Protein AF-A0A3B8KVF5-F1 (afdb_monomer_lite)

pLDDT: mean 72.16, std 15.9, range [40.59, 96.25]

Foldseek 3Di:
DDPPPDVVVVPPPDPVVVVVVVVVVVVVVCVVVVVVVVVVVCVVCVVQVPDLVNVLVVLVVCVVVVVDDPVRSVVSNCVSDVPPPPDPPPPDDD

Sequence (94 aa):
MFANATPSQLIRNSSFLPTIAVLLGILALLLVVGFRIRTHFRKNDAANTDDPEQMLLLYEEMRRQGELTDSEFRSIKNQILPTRKNGQTTDRVS

Secondary structure (DSSP, 8-state):
------HHHHHTT-THHHHHHHHHHHHHHHHHHHHHHHHHHHHHHHHHSS-HHHHHHHHHHHHHTTSS-HHHHHHHHHHHS-------------

Radius of gyration: 31.08 Å; chains: 1; bounding box: 77×57×59 Å

Structure (mmCIF, N/CA/C/O backbone):
data_AF-A0A3B8KVF5-F1
#
_entry.id   AF-A0A3B8KVF5-F1
#
loop_
_atom_site.group_PDB
_atom_site.id
_atom_site.type_symbol
_atom_site.label_atom_id
_atom_site.label_alt_id
_atom_site.label_comp_id
_atom_site.label_asym_id
_atom_site.label_entity_id
_atom_site.label_seq_id
_atom_site.pdbx_PDB_ins_code
_atom_site.Cartn_x
_atom_site.Cartn_y
_atom_site.Cartn_z
_atom_site.occupancy
_atom_site.B_iso_or_equiv
_atom_site.auth_seq_id
_atom_site.auth_comp_id
_atom_site.auth_asym_id
_atom_site.auth_atom_id
_atom_site.pdbx_PDB_model_num
ATOM 1 N N . MET A 1 1 ? 53.454 3.601 -27.647 1.00 40.59 1 MET A N 1
ATOM 2 C CA . MET A 1 1 ? 52.320 3.671 -28.592 1.00 40.59 1 MET A CA 1
ATOM 3 C C . MET A 1 1 ? 51.163 2.935 -27.929 1.00 40.59 1 MET A C 1
ATOM 5 O O . MET A 1 1 ? 51.120 1.715 -27.977 1.00 40.59 1 MET A O 1
ATOM 9 N N . PHE A 1 2 ? 50.341 3.645 -27.150 1.00 48.09 2 PHE A N 1
ATOM 10 C CA . PHE A 1 2 ? 49.253 3.029 -26.386 1.00 48.09 2 PHE A CA 1
ATOM 11 C C . PHE A 1 2 ? 48.026 2.932 -27.286 1.00 48.09 2 PHE A C 1
ATOM 13 O O . PHE A 1 2 ? 47.590 3.930 -27.855 1.00 48.09 2 PHE A O 1
ATOM 20 N N . ALA A 1 3 ? 47.526 1.715 -27.477 1.00 55.66 3 ALA A N 1
ATOM 21 C CA . ALA A 1 3 ? 46.308 1.478 -28.225 1.00 55.66 3 ALA A CA 1
ATOM 22 C C . ALA A 1 3 ? 45.142 2.131 -27.474 1.00 55.66 3 ALA A C 1
ATOM 24 O O . ALA A 1 3 ? 44.782 1.703 -26.378 1.00 55.66 3 ALA A O 1
ATOM 25 N N . ASN A 1 4 ? 44.558 3.169 -28.068 1.00 60.56 4 ASN A N 1
ATOM 26 C CA . ASN A 1 4 ? 43.302 3.748 -27.614 1.00 60.56 4 ASN A CA 1
ATOM 27 C C . ASN A 1 4 ? 42.192 2.730 -27.903 1.00 60.56 4 ASN A C 1
ATOM 29 O O . ASN A 1 4 ? 41.562 2.764 -28.961 1.00 60.56 4 ASN A O 1
ATOM 33 N N . ALA A 1 5 ? 42.000 1.776 -26.990 1.00 57.41 5 ALA A N 1
ATOM 34 C CA . ALA A 1 5 ? 40.877 0.856 -27.037 1.00 57.41 5 ALA A CA 1
ATOM 35 C C . ALA A 1 5 ? 39.591 1.684 -26.946 1.00 57.41 5 ALA A C 1
ATOM 37 O O . ALA A 1 5 ? 39.281 2.302 -25.929 1.00 57.41 5 ALA A O 1
ATOM 38 N N . THR A 1 6 ? 38.881 1.765 -28.064 1.00 63.34 6 THR A N 1
ATOM 39 C CA . THR A 1 6 ? 37.653 2.538 -28.191 1.00 63.34 6 THR A CA 1
ATOM 40 C C . THR A 1 6 ? 36.549 1.858 -27.371 1.00 63.34 6 THR A C 1
ATOM 42 O O . THR A 1 6 ? 36.337 0.652 -27.525 1.00 63.34 6 THR A O 1
ATOM 45 N N . PRO A 1 7 ? 35.803 2.590 -26.520 1.00 60.38 7 PRO A N 1
ATOM 46 C CA . PRO A 1 7 ? 34.765 2.009 -25.656 1.00 60.38 7 PRO A CA 1
ATOM 47 C C . PRO A 1 7 ? 33.632 1.337 -26.449 1.00 60.38 7 PRO A C 1
ATOM 49 O O . PRO A 1 7 ? 32.930 0.471 -25.931 1.00 60.38 7 PRO A O 1
ATOM 52 N N . SER A 1 8 ? 33.491 1.671 -27.734 1.00 57.69 8 SER A N 1
ATOM 53 C CA . SER A 1 8 ? 32.551 1.045 -28.665 1.00 57.69 8 SER A CA 1
ATOM 54 C C . SER A 1 8 ? 32.836 -0.439 -28.937 1.00 57.69 8 SER A C 1
ATOM 56 O O . SER A 1 8 ? 31.913 -1.176 -29.277 1.00 57.69 8 SER A O 1
ATOM 58 N N . GLN A 1 9 ? 34.074 -0.909 -28.746 1.00 54.00 9 GLN A N 1
ATOM 59 C CA . GLN A 1 9 ? 34.437 -2.324 -28.909 1.00 54.00 9 GLN A CA 1
ATOM 60 C C . GLN A 1 9 ? 34.014 -3.177 -27.699 1.00 54.00 9 GLN A C 1
ATOM 62 O O . GLN A 1 9 ? 33.700 -4.353 -27.865 1.00 54.00 9 GLN A O 1
ATOM 67 N N . LEU A 1 10 ? 33.922 -2.586 -26.498 1.00 55.25 10 LEU A N 1
ATOM 68 C CA . LEU A 1 10 ? 33.488 -3.286 -25.279 1.00 55.25 10 LEU A CA 1
ATOM 69 C C . LEU A 1 10 ? 31.975 -3.572 -25.273 1.00 55.25 10 LEU A C 1
ATOM 71 O O . LEU A 1 10 ? 31.516 -4.542 -24.677 1.00 55.25 10 LEU A O 1
ATOM 75 N N . ILE A 1 11 ? 31.196 -2.727 -25.952 1.00 57.88 11 ILE A N 1
ATOM 76 C CA . ILE A 1 11 ? 29.726 -2.789 -25.974 1.00 57.88 11 ILE A CA 1
ATOM 77 C C . ILE A 1 11 ? 29.225 -3.817 -27.002 1.00 57.88 11 ILE A C 1
ATOM 79 O O . ILE A 1 11 ? 28.155 -4.394 -26.831 1.00 57.88 11 ILE A O 1
ATOM 83 N N . ARG A 1 12 ? 30.009 -4.101 -28.051 1.00 58.22 12 ARG A N 1
ATOM 84 C CA . ARG A 1 12 ? 29.565 -4.888 -29.215 1.00 58.22 12 ARG A CA 1
ATOM 85 C C . ARG A 1 12 ? 29.389 -6.390 -28.945 1.00 58.22 12 ARG A C 1
ATOM 87 O O . ARG A 1 12 ? 28.602 -7.021 -29.639 1.00 58.22 12 ARG A O 1
ATOM 94 N N . ASN A 1 13 ? 30.062 -6.937 -27.930 1.00 57.66 13 ASN A N 1
ATOM 95 C CA . ASN A 1 13 ? 29.980 -8.357 -27.542 1.00 57.66 13 ASN A CA 1
ATOM 96 C C . ASN A 1 13 ? 29.371 -8.584 -26.148 1.00 57.66 13 ASN A C 1
ATOM 98 O O . ASN A 1 13 ? 29.397 -9.701 -25.637 1.00 57.66 13 ASN A O 1
ATOM 102 N N . SER A 1 14 ? 28.860 -7.535 -25.503 1.00 59.88 14 SER A N 1
ATOM 103 C CA . SER A 1 14 ? 28.469 -7.605 -24.100 1.00 59.88 14 SER A CA 1
ATOM 104 C C . SER A 1 14 ? 26.965 -7.817 -23.946 1.00 59.88 14 SER A C 1
ATOM 106 O O . SER A 1 14 ? 26.160 -6.963 -24.319 1.00 59.88 14 SER A O 1
ATOM 108 N N . SER A 1 15 ? 26.580 -8.919 -23.297 1.00 65.38 15 SER A N 1
ATOM 109 C CA . SER A 1 15 ? 25.210 -9.238 -22.852 1.00 65.38 15 SER A CA 1
ATOM 110 C C . SER A 1 15 ? 24.634 -8.224 -21.848 1.00 65.38 15 SER A C 1
ATOM 112 O O . SER A 1 15 ? 23.562 -8.428 -21.281 1.00 65.38 15 SER A O 1
ATOM 114 N N . PHE A 1 16 ? 25.341 -7.128 -21.595 1.00 69.62 16 PHE A N 1
ATOM 115 C CA . PHE A 1 16 ? 24.993 -6.086 -20.646 1.00 69.62 16 PHE A CA 1
ATOM 116 C C . PHE A 1 16 ? 23.734 -5.315 -21.048 1.00 69.62 16 PHE A C 1
ATOM 118 O O . PHE A 1 16 ? 22.856 -5.116 -20.215 1.00 69.62 16 PHE A O 1
ATOM 125 N N . LEU A 1 17 ? 23.587 -4.958 -22.329 1.00 77.12 17 LEU A N 1
ATOM 126 C CA . LEU A 1 17 ? 22.390 -4.269 -22.827 1.00 77.12 17 LEU A CA 1
ATOM 127 C C . LEU A 1 17 ? 21.098 -5.090 -22.649 1.00 77.12 17 LEU A C 1
ATOM 129 O O . LEU A 1 17 ? 20.155 -4.557 -22.061 1.00 77.12 17 LEU A O 1
ATOM 133 N N . PRO A 1 18 ? 21.021 -6.371 -23.075 1.00 84.88 18 PRO A N 1
ATOM 134 C CA . PRO A 1 18 ? 19.817 -7.165 -22.843 1.00 84.88 18 PRO A CA 1
ATOM 135 C C . PRO A 1 18 ? 19.579 -7.429 -21.351 1.00 84.88 18 PRO A C 1
ATOM 137 O O . PRO A 1 18 ? 18.436 -7.392 -20.907 1.00 84.88 18 PRO A O 1
ATOM 140 N N . THR A 1 19 ? 20.635 -7.615 -20.552 1.00 85.50 19 THR A N 1
ATOM 141 C CA . THR A 1 19 ? 20.496 -7.826 -19.100 1.00 85.50 19 THR A CA 1
ATOM 142 C C . THR A 1 19 ? 19.914 -6.597 -18.400 1.00 85.50 19 THR A C 1
ATOM 144 O O . THR A 1 19 ? 18.992 -6.724 -17.595 1.00 85.50 19 THR A O 1
ATOM 147 N N . ILE A 1 20 ? 20.390 -5.395 -18.740 1.00 88.31 20 ILE A N 1
ATOM 148 C CA . ILE A 1 20 ? 19.837 -4.140 -18.215 1.00 88.31 20 ILE A CA 1
ATOM 149 C C . ILE A 1 20 ? 18.383 -3.965 -18.646 1.00 88.31 20 ILE A C 1
ATOM 151 O O . ILE A 1 20 ? 17.549 -3.602 -17.819 1.00 88.31 20 ILE A O 1
ATOM 155 N N . ALA A 1 21 ? 18.057 -4.246 -19.909 1.00 89.50 21 ALA A N 1
ATOM 156 C CA . ALA A 1 21 ? 16.684 -4.144 -20.396 1.00 89.50 21 ALA A CA 1
ATOM 157 C C . ALA A 1 21 ? 15.729 -5.067 -19.615 1.00 89.50 21 ALA A C 1
ATOM 159 O O . ALA A 1 21 ? 14.645 -4.637 -19.221 1.00 89.50 21 ALA A O 1
ATOM 160 N N . VAL A 1 22 ? 16.152 -6.302 -19.322 1.00 93.50 22 VAL A N 1
ATOM 161 C CA . VAL A 1 22 ? 15.378 -7.246 -18.499 1.00 93.50 22 VAL A CA 1
ATOM 162 C C . VAL A 1 22 ? 15.224 -6.739 -17.064 1.00 93.50 22 VAL A C 1
ATOM 164 O O . VAL A 1 22 ? 14.111 -6.735 -16.541 1.00 93.50 22 VAL A O 1
ATOM 167 N N . LEU A 1 23 ? 16.303 -6.259 -16.436 1.00 93.94 23 LEU A N 1
ATOM 168 C CA . LEU A 1 23 ? 16.254 -5.710 -15.076 1.00 93.94 23 LEU A CA 1
ATOM 169 C C . LEU A 1 23 ? 15.301 -4.515 -14.969 1.00 93.94 23 LEU A C 1
ATOM 171 O O . LEU A 1 23 ? 14.500 -4.448 -14.038 1.00 93.94 23 LEU A O 1
ATOM 175 N N . LEU A 1 24 ? 15.345 -3.599 -15.939 1.00 95.38 24 LEU A N 1
ATOM 176 C CA . LEU A 1 24 ? 14.430 -2.460 -15.997 1.00 95.38 24 LEU A CA 1
ATOM 177 C C . LEU A 1 24 ? 12.981 -2.907 -16.218 1.00 95.38 24 LEU A C 1
ATOM 179 O O . LEU A 1 24 ? 12.077 -2.354 -15.594 1.00 95.38 24 LEU A O 1
ATOM 183 N N . GLY A 1 25 ? 12.757 -3.931 -17.046 1.00 95.38 25 GLY A N 1
ATOM 184 C CA . GLY A 1 25 ? 11.436 -4.530 -17.238 1.00 95.38 25 GLY A CA 1
ATOM 185 C C . GLY A 1 25 ? 10.862 -5.112 -15.944 1.00 95.38 25 GLY A C 1
ATOM 186 O O . GLY A 1 25 ? 9.714 -4.831 -15.596 1.00 95.38 25 GLY A O 1
ATOM 187 N N . ILE A 1 26 ? 11.673 -5.859 -15.189 1.00 96.25 26 ILE A N 1
ATOM 188 C CA . ILE A 1 26 ? 11.283 -6.411 -13.882 1.00 96.25 26 ILE A CA 1
ATOM 189 C C . ILE A 1 26 ? 10.988 -5.281 -12.891 1.00 96.25 26 ILE A C 1
ATOM 191 O O . ILE A 1 26 ? 9.958 -5.305 -12.219 1.00 96.25 26 ILE A O 1
ATOM 195 N N . LEU A 1 27 ? 11.853 -4.266 -12.820 1.00 95.38 27 LEU A N 1
ATOM 196 C CA . LEU A 1 27 ? 11.660 -3.121 -11.932 1.00 95.38 27 LEU A CA 1
ATOM 197 C C . LEU A 1 27 ? 10.351 -2.380 -12.240 1.00 95.38 27 LEU A C 1
ATOM 199 O O . LEU A 1 27 ? 9.578 -2.087 -11.328 1.00 95.38 27 LEU A O 1
ATOM 203 N N . ALA A 1 28 ? 10.072 -2.114 -13.517 1.00 94.38 28 ALA A N 1
ATOM 204 C CA . ALA A 1 28 ? 8.834 -1.469 -13.941 1.00 94.38 28 ALA A CA 1
ATOM 205 C C . ALA A 1 28 ? 7.602 -2.311 -13.578 1.00 94.38 28 ALA A C 1
ATOM 207 O O . ALA A 1 28 ? 6.620 -1.770 -13.069 1.00 94.38 28 ALA A O 1
ATOM 208 N N . LEU A 1 29 ? 7.664 -3.633 -13.770 1.00 94.75 29 LEU A N 1
ATOM 209 C CA . LEU A 1 29 ? 6.586 -4.544 -13.386 1.00 94.75 29 LEU A CA 1
ATOM 210 C C . LEU A 1 29 ? 6.318 -4.493 -11.876 1.00 94.75 29 LEU A C 1
ATOM 212 O O . LEU A 1 29 ? 5.166 -4.352 -11.465 1.00 94.75 29 LEU A O 1
ATOM 216 N N . LEU A 1 30 ? 7.368 -4.549 -11.053 1.00 94.62 30 LEU A N 1
ATOM 217 C CA . LEU A 1 30 ? 7.249 -4.450 -9.596 1.00 94.62 30 LEU A CA 1
ATOM 218 C C . LEU A 1 30 ? 6.634 -3.116 -9.166 1.00 94.62 30 LEU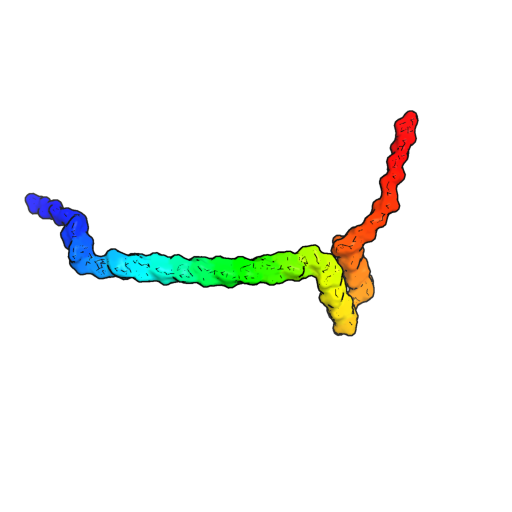 A C 1
ATOM 220 O O . LEU A 1 30 ? 5.768 -3.100 -8.293 1.00 94.62 30 LEU A O 1
ATOM 224 N N . LEU A 1 31 ? 7.024 -2.007 -9.801 1.00 92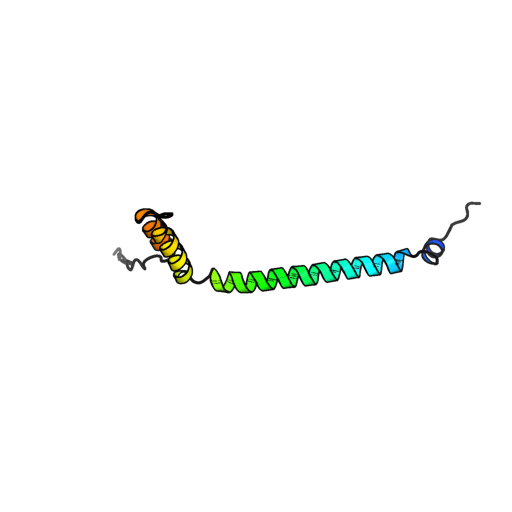.69 31 LEU A N 1
ATOM 225 C CA . LEU A 1 31 ? 6.434 -0.696 -9.533 1.00 92.69 31 LEU A CA 1
ATOM 226 C C . LEU A 1 31 ? 4.952 -0.652 -9.906 1.00 92.69 31 LEU A C 1
ATOM 228 O O . LEU A 1 31 ? 4.152 -0.143 -9.126 1.00 92.69 31 LEU A O 1
ATOM 232 N N . VAL A 1 32 ? 4.560 -1.210 -11.055 1.00 92.25 32 VAL A N 1
ATOM 233 C CA . VAL A 1 32 ? 3.152 -1.264 -11.477 1.00 92.25 32 VAL A CA 1
ATOM 234 C C . VAL A 1 32 ? 2.326 -2.113 -10.515 1.00 92.25 32 VAL A C 1
ATOM 236 O O . VAL A 1 32 ? 1.254 -1.679 -10.094 1.00 92.25 32 VAL A O 1
ATOM 239 N N . VAL A 1 33 ? 2.818 -3.293 -10.133 1.00 91.75 33 VAL A N 1
ATOM 240 C CA . VAL A 1 33 ? 2.138 -4.181 -9.181 1.00 91.75 33 VAL A CA 1
ATOM 241 C C . VAL A 1 33 ? 2.038 -3.518 -7.809 1.00 91.75 33 VAL A C 1
ATOM 243 O O . VAL A 1 33 ? 0.943 -3.419 -7.260 1.00 91.75 33 VAL A O 1
ATOM 246 N N . GLY A 1 34 ? 3.137 -2.976 -7.285 1.00 87.06 34 GLY A N 1
ATOM 247 C CA . GLY A 1 34 ? 3.151 -2.259 -6.011 1.00 87.06 34 GLY A CA 1
ATOM 248 C C . GLY A 1 34 ? 2.232 -1.036 -6.017 1.00 87.06 34 GLY A C 1
ATOM 249 O O . GLY A 1 34 ? 1.498 -0.80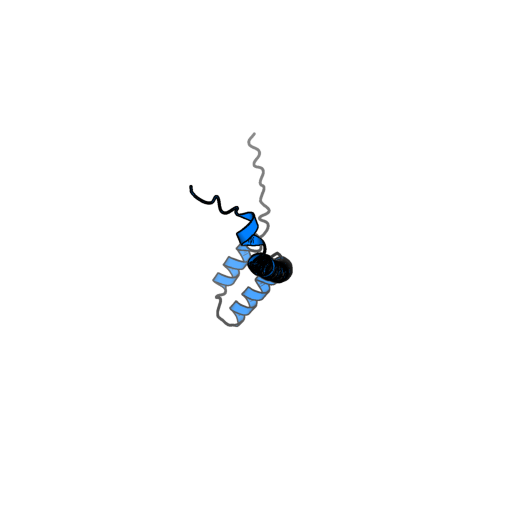6 -5.057 1.00 87.06 34 GLY A O 1
ATOM 250 N N . PHE A 1 35 ? 2.196 -0.282 -7.118 1.00 85.62 35 PHE A N 1
ATOM 251 C CA . PHE A 1 35 ? 1.297 0.858 -7.277 1.00 85.62 35 PHE A CA 1
ATOM 252 C C . PHE A 1 35 ? -0.165 0.425 -7.378 1.00 85.62 35 PHE A C 1
ATOM 254 O O . PHE A 1 35 ? -1.022 1.052 -6.762 1.00 85.62 35 PHE A O 1
ATOM 261 N N . ARG A 1 36 ? -0.475 -0.661 -8.095 1.00 83.75 36 ARG A N 1
ATOM 262 C CA . ARG A 1 36 ? -1.828 -1.240 -8.169 1.00 83.75 36 ARG A CA 1
ATOM 263 C C . ARG A 1 36 ? -2.310 -1.718 -6.808 1.00 83.75 36 ARG A C 1
ATOM 265 O O . ARG A 1 36 ? -3.428 -1.396 -6.429 1.00 83.75 36 ARG A O 1
ATOM 272 N N . ILE A 1 37 ? -1.460 -2.414 -6.060 1.00 79.12 37 ILE A N 1
ATOM 273 C CA . ILE A 1 37 ? -1.753 -2.851 -4.694 1.00 79.12 37 ILE A CA 1
ATOM 274 C C . ILE A 1 37 ? -1.996 -1.621 -3.816 1.00 79.12 37 ILE A C 1
ATOM 276 O O . ILE A 1 37 ? -3.078 -1.470 -3.262 1.00 79.12 37 ILE A O 1
ATOM 280 N N . ARG A 1 38 ? -1.051 -0.675 -3.765 1.00 75.25 38 ARG A N 1
ATOM 281 C CA . ARG A 1 38 ? -1.181 0.541 -2.949 1.00 75.25 38 ARG A CA 1
ATOM 282 C C . ARG A 1 38 ? -2.407 1.369 -3.319 1.00 75.25 38 ARG A C 1
ATOM 284 O O . ARG A 1 38 ? -3.055 1.903 -2.432 1.00 75.25 38 ARG A O 1
ATOM 291 N N . THR A 1 39 ? -2.735 1.496 -4.602 1.00 71.25 39 THR A N 1
ATOM 292 C CA . THR A 1 39 ? -3.931 2.229 -5.038 1.00 71.25 39 THR A CA 1
ATOM 293 C C . THR A 1 39 ? -5.213 1.478 -4.723 1.00 71.25 39 THR A C 1
ATOM 295 O O . THR A 1 39 ? -6.176 2.131 -4.348 1.00 71.25 39 THR A O 1
ATOM 298 N N . HIS A 1 40 ? -5.234 0.148 -4.818 1.00 67.31 40 HIS A N 1
ATOM 299 C CA . HIS A 1 40 ? -6.386 -0.669 -4.442 1.00 67.31 40 HIS A CA 1
ATOM 300 C C . HIS A 1 40 ? -6.642 -0.619 -2.930 1.00 67.31 40 HIS A C 1
ATOM 302 O O . HIS A 1 40 ? -7.766 -0.360 -2.514 1.00 67.31 40 HIS A O 1
ATOM 308 N N . PHE A 1 41 ? -5.597 -0.764 -2.110 1.00 63.12 41 PHE A N 1
ATOM 309 C CA . PHE A 1 41 ? -5.697 -0.598 -0.658 1.00 63.12 41 PHE A CA 1
ATOM 310 C C . PHE A 1 41 ? -6.081 0.831 -0.284 1.00 63.12 41 PHE A C 1
ATOM 312 O O . PHE A 1 41 ? -7.057 1.016 0.422 1.00 63.12 41 PHE A O 1
ATOM 319 N N . ARG A 1 42 ? -5.457 1.859 -0.875 1.00 57.22 42 ARG A N 1
ATOM 320 C CA . ARG A 1 42 ? -5.844 3.254 -0.612 1.00 57.22 42 ARG A CA 1
ATOM 321 C C . ARG A 1 42 ? -7.281 3.569 -1.041 1.00 57.22 42 ARG A C 1
ATOM 323 O O . ARG A 1 42 ? -7.886 4.453 -0.455 1.00 57.22 42 ARG A O 1
ATOM 330 N N . LYS A 1 43 ? -7.833 2.886 -2.051 1.00 54.56 43 LYS A N 1
ATOM 331 C CA . LYS A 1 43 ? -9.246 3.034 -2.445 1.00 54.56 43 LYS A CA 1
ATOM 332 C C . LYS A 1 43 ? -10.196 2.373 -1.444 1.00 54.56 43 LYS A C 1
ATOM 334 O O . LYS A 1 43 ? -11.269 2.915 -1.216 1.00 54.56 43 LYS A O 1
ATOM 339 N N . ASN A 1 44 ? -9.795 1.251 -0.849 1.00 51.81 44 ASN A N 1
ATOM 340 C CA . ASN A 1 44 ? -10.568 0.577 0.193 1.00 51.81 44 ASN A CA 1
ATOM 341 C C . ASN A 1 44 ? -10.447 1.291 1.551 1.00 51.81 44 ASN A C 1
ATOM 343 O O . ASN A 1 44 ? -11.447 1.449 2.240 1.00 51.81 44 ASN A O 1
ATOM 347 N N . ASP A 1 45 ? -9.265 1.798 1.900 1.00 50.06 45 ASP A N 1
ATOM 348 C CA . ASP A 1 45 ? -9.028 2.532 3.148 1.00 50.06 45 ASP A CA 1
ATOM 349 C C . ASP A 1 45 ? -9.668 3.930 3.112 1.00 50.06 45 ASP A C 1
ATOM 351 O O . ASP A 1 45 ? -10.244 4.364 4.108 1.00 50.06 45 ASP A O 1
ATOM 355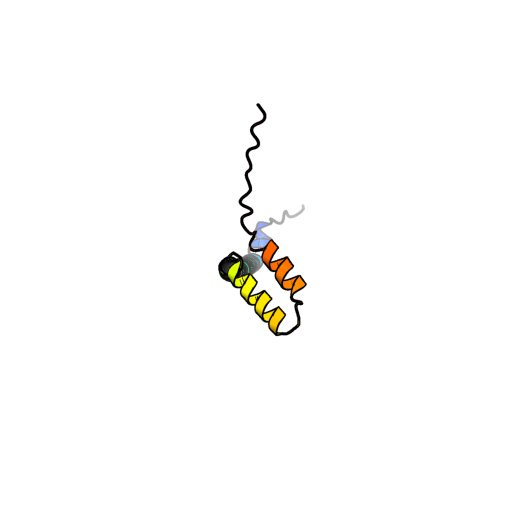 N N . ALA A 1 46 ? -9.653 4.616 1.959 1.00 49.94 46 ALA A N 1
ATOM 356 C CA . ALA A 1 46 ? -10.350 5.897 1.783 1.00 49.94 46 ALA A CA 1
ATOM 357 C C . ALA A 1 46 ? -11.883 5.758 1.767 1.00 49.94 46 ALA A C 1
ATOM 359 O O . ALA A 1 46 ? -12.582 6.733 1.999 1.00 49.94 46 ALA A O 1
ATOM 360 N N . ALA A 1 47 ? -12.423 4.564 1.505 1.00 50.44 47 ALA A N 1
ATOM 361 C CA . ALA A 1 47 ? -13.862 4.321 1.606 1.00 50.44 47 ALA A CA 1
ATOM 362 C C . ALA A 1 47 ? -14.318 3.995 3.043 1.00 50.44 47 ALA A C 1
ATOM 364 O O . ALA A 1 47 ? -15.485 4.203 3.354 1.00 50.44 47 ALA A O 1
ATOM 365 N N . ASN A 1 48 ? -13.417 3.511 3.909 1.00 51.00 48 ASN A N 1
ATOM 366 C CA . ASN A 1 48 ? -13.746 3.068 5.273 1.00 51.00 48 ASN A CA 1
ATOM 367 C C . ASN A 1 48 ? -13.306 4.032 6.384 1.00 51.00 48 ASN A C 1
ATOM 369 O O . ASN A 1 48 ? -13.860 3.982 7.476 1.00 51.00 48 ASN A O 1
ATOM 373 N N . THR A 1 49 ? -12.312 4.890 6.142 1.00 52.72 49 THR A N 1
ATOM 374 C CA . THR A 1 49 ? -11.769 5.787 7.185 1.00 52.72 49 THR A CA 1
ATOM 375 C C . THR A 1 49 ? -12.528 7.115 7.280 1.00 52.72 49 THR A C 1
ATOM 377 O O . THR A 1 49 ? -12.480 7.777 8.312 1.00 52.72 49 THR A O 1
ATOM 380 N N . ASP A 1 50 ? -13.257 7.493 6.228 1.00 56.66 50 ASP A N 1
ATOM 381 C CA . ASP A 1 50 ? -13.925 8.798 6.141 1.00 56.66 50 ASP A CA 1
ATOM 382 C C . ASP A 1 50 ? -15.365 8.791 6.687 1.00 56.66 50 ASP A C 1
ATOM 384 O O . ASP A 1 50 ? -16.003 9.844 6.729 1.00 56.66 50 ASP A O 1
ATOM 388 N N . ASP A 1 51 ? -15.882 7.633 7.122 1.00 67.25 51 ASP A N 1
ATOM 389 C CA . ASP A 1 51 ? -17.215 7.528 7.721 1.00 67.25 51 ASP A CA 1
ATOM 390 C C . ASP A 1 51 ? -17.130 7.402 9.256 1.00 67.25 51 ASP A C 1
ATOM 392 O O . ASP A 1 51 ? -16.923 6.301 9.786 1.00 67.25 51 ASP A O 1
ATOM 396 N N . PRO A 1 52 ? -17.285 8.515 9.999 1.00 67.19 52 PRO A N 1
ATOM 397 C CA . PRO A 1 52 ? -17.214 8.516 11.458 1.00 67.19 52 PRO A CA 1
ATOM 398 C C . PRO A 1 52 ? -18.208 7.543 12.112 1.00 67.19 52 PRO A C 1
ATOM 400 O O . PRO A 1 52 ? -17.930 7.030 13.195 1.00 67.19 52 PRO A O 1
ATOM 403 N N . GLU A 1 53 ? -19.335 7.247 11.457 1.00 72.00 53 GLU A N 1
ATOM 404 C CA . GLU A 1 53 ? -20.359 6.328 11.968 1.00 72.00 53 GLU A CA 1
ATOM 405 C C . GLU A 1 53 ? -19.901 4.861 11.913 1.00 72.00 53 GLU A C 1
ATOM 407 O O . GLU A 1 53 ? -20.141 4.095 12.847 1.00 72.00 53 GLU A O 1
ATOM 412 N N . GLN A 1 54 ? -19.170 4.458 10.870 1.00 71.56 54 GLN A N 1
ATOM 413 C CA . GLN A 1 54 ? -18.606 3.104 10.783 1.00 71.56 54 GLN A CA 1
ATOM 414 C C . GLN A 1 54 ? -17.502 2.881 11.816 1.00 71.56 54 GLN A C 1
ATOM 416 O O . GLN A 1 54 ? -17.381 1.798 12.392 1.00 71.56 54 GLN A O 1
ATOM 421 N N . MET A 1 55 ? -16.739 3.932 12.112 1.00 75.06 55 MET A N 1
ATOM 422 C CA . MET A 1 55 ? -15.744 3.911 13.177 1.00 75.06 55 MET A CA 1
ATOM 423 C C . MET A 1 55 ? -16.411 3.717 14.549 1.00 75.06 55 MET A C 1
ATOM 425 O O . MET A 1 55 ? -15.930 2.923 15.355 1.00 75.06 55 MET A O 1
ATOM 429 N N . LEU A 1 56 ? -17.563 4.356 14.801 1.00 80.00 56 LEU A N 1
ATOM 430 C CA . LEU A 1 56 ? -18.339 4.146 16.031 1.00 80.00 56 LEU A CA 1
ATOM 431 C C . LEU A 1 56 ? -18.848 2.710 16.194 1.00 80.00 56 LEU A C 1
ATOM 433 O O . LEU A 1 56 ? -18.829 2.206 17.317 1.00 80.00 56 LEU A O 1
ATOM 437 N N . LEU A 1 57 ? -19.275 2.051 15.111 1.00 82.69 57 LEU A N 1
ATOM 438 C CA . LEU A 1 57 ? -19.723 0.652 15.154 1.00 82.69 57 LEU A CA 1
ATOM 439 C C . LEU A 1 57 ? -18.601 -0.284 15.620 1.00 82.69 57 LEU A C 1
ATOM 441 O O . LEU A 1 57 ? -18.837 -1.181 16.429 1.00 82.69 57 LEU A O 1
ATOM 445 N N . LEU A 1 58 ? -17.369 -0.038 15.169 1.00 82.12 58 LEU A N 1
ATOM 446 C CA . LEU A 1 58 ? -16.198 -0.798 15.605 1.00 82.12 58 LEU A CA 1
ATOM 447 C C . LEU A 1 58 ? -15.919 -0.606 17.107 1.00 82.12 58 LEU A C 1
ATOM 449 O O . LEU A 1 58 ? -15.653 -1.572 17.820 1.00 82.12 58 LEU A O 1
ATOM 453 N N . TYR A 1 59 ? -16.016 0.628 17.611 1.00 82.19 59 TYR A N 1
ATOM 454 C CA . TYR A 1 59 ? -15.843 0.908 19.041 1.00 82.19 59 TYR A CA 1
ATOM 455 C C . TYR A 1 59 ? -16.990 0.365 19.904 1.00 82.19 59 TYR A C 1
ATOM 457 O O . TYR A 1 59 ? -16.763 -0.000 21.059 1.00 82.19 59 TYR A O 1
ATOM 465 N N . GLU A 1 60 ? -18.214 0.289 19.373 1.00 83.50 60 GLU A N 1
ATOM 466 C CA . GLU A 1 60 ? -19.340 -0.347 20.064 1.00 83.50 60 GLU A CA 1
ATOM 467 C C . GLU A 1 60 ? -19.108 -1.855 20.217 1.00 83.50 60 GLU A C 1
ATOM 469 O O . GLU A 1 60 ? -19.374 -2.415 21.281 1.00 83.50 60 GLU A O 1
ATOM 474 N N . GLU A 1 61 ? -18.559 -2.502 19.192 1.00 84.25 61 GLU A N 1
ATOM 475 C CA . GLU A 1 61 ? -18.215 -3.921 19.253 1.00 84.25 61 GLU A CA 1
ATOM 476 C C . GLU A 1 61 ? -17.085 -4.189 20.262 1.00 84.25 61 GLU A C 1
ATOM 478 O O . GLU A 1 61 ? -17.226 -5.065 21.115 1.00 84.25 61 GLU A O 1
ATOM 483 N N . MET A 1 62 ? -16.027 -3.365 20.280 1.00 84.31 62 MET A N 1
ATOM 484 C CA . MET A 1 62 ? -14.972 -3.442 21.309 1.00 84.31 62 MET A CA 1
ATOM 485 C C . MET A 1 62 ? -15.528 -3.261 22.731 1.00 84.31 62 MET A C 1
ATOM 487 O O . MET A 1 62 ? -15.107 -3.935 23.673 1.00 84.31 62 MET A O 1
ATOM 491 N N . ARG A 1 63 ? -16.526 -2.386 22.904 1.00 86.06 63 ARG A N 1
ATOM 492 C CA . ARG A 1 63 ? -17.229 -2.232 24.184 1.00 86.06 63 ARG A CA 1
ATOM 493 C C . ARG A 1 63 ? -18.006 -3.497 24.562 1.00 86.06 63 ARG A C 1
ATOM 495 O O . ARG A 1 63 ? -17.982 -3.894 25.725 1.00 86.06 63 ARG A O 1
ATOM 502 N N . ARG A 1 64 ? -18.706 -4.134 23.616 1.00 85.56 64 ARG A N 1
ATOM 503 C CA . ARG A 1 64 ? -19.453 -5.385 23.862 1.00 85.56 64 ARG A CA 1
ATOM 504 C C . ARG A 1 64 ? -18.540 -6.544 24.246 1.00 85.56 64 ARG A C 1
ATOM 506 O O . ARG A 1 64 ? -18.923 -7.359 25.080 1.00 85.56 64 ARG A O 1
ATOM 513 N N . GLN A 1 65 ? -17.342 -6.5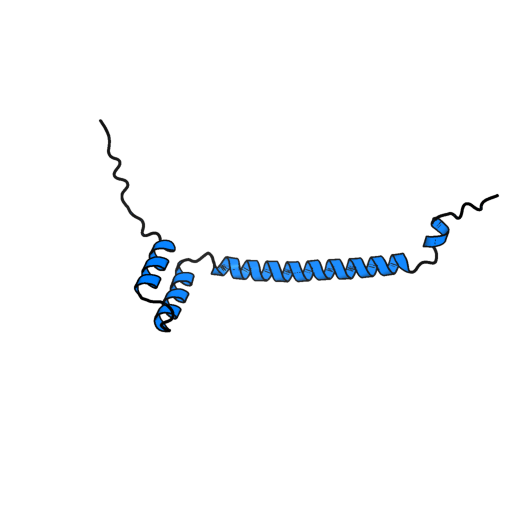83 23.675 1.00 89.75 65 GLN A N 1
ATOM 514 C CA . GLN A 1 65 ? -16.310 -7.572 23.989 1.00 89.75 65 GLN A CA 1
ATOM 515 C C . GLN A 1 65 ? -15.608 -7.299 25.331 1.00 89.75 65 GLN A C 1
ATOM 517 O O . GLN A 1 65 ? -14.857 -8.141 25.816 1.00 89.75 65 GLN A O 1
ATOM 522 N N . GLY A 1 66 ? -15.887 -6.153 25.963 1.00 86.81 66 GLY A N 1
ATOM 523 C CA . GLY A 1 66 ? -15.279 -5.750 27.230 1.00 86.81 66 GLY A CA 1
ATOM 524 C C . GLY A 1 66 ? -13.867 -5.183 27.085 1.00 86.81 66 GLY A C 1
ATOM 525 O O . GLY A 1 66 ? -13.212 -4.946 28.096 1.00 86.81 66 GLY A O 1
ATOM 526 N N . GLU A 1 67 ? -13.404 -4.943 25.855 1.00 86.88 67 GLU A N 1
ATOM 527 C CA . GLU A 1 67 ? -12.114 -4.303 25.568 1.00 86.88 67 GLU A CA 1
ATOM 528 C C . GLU A 1 67 ? -12.160 -2.789 25.801 1.00 86.88 67 GLU A C 1
ATOM 530 O O . GLU A 1 67 ? -11.128 -2.168 26.044 1.00 86.88 67 GLU A O 1
ATOM 535 N N . LEU A 1 68 ? -13.361 -2.201 25.756 1.00 87.06 68 LEU A N 1
ATOM 536 C CA . LEU A 1 68 ? -13.590 -0.787 26.024 1.00 87.06 68 LEU A CA 1
ATOM 537 C C . LEU A 1 68 ? -14.585 -0.576 27.168 1.00 87.06 68 LEU A C 1
ATOM 539 O O . LEU A 1 68 ? -15.698 -1.107 27.155 1.00 87.06 68 LEU A O 1
ATOM 543 N N . THR A 1 69 ? -14.230 0.283 28.123 1.00 87.06 69 THR A N 1
ATOM 544 C CA . THR A 1 69 ? -15.174 0.751 29.146 1.00 87.06 69 THR A CA 1
ATOM 545 C C . THR A 1 69 ? -16.163 1.772 28.571 1.00 87.06 69 THR A C 1
ATOM 547 O O . THR A 1 69 ? -15.899 2.454 27.579 1.00 87.06 69 THR A O 1
ATOM 550 N N . ASP A 1 70 ? -17.320 1.932 29.222 1.00 85.00 70 ASP A N 1
ATOM 551 C CA . ASP A 1 70 ? -18.349 2.901 28.807 1.00 85.00 70 ASP A CA 1
ATOM 552 C C . ASP A 1 70 ? -17.815 4.349 28.771 1.00 85.00 70 ASP A C 1
ATOM 554 O O . ASP A 1 70 ? -18.157 5.125 27.876 1.00 85.00 70 ASP A O 1
ATOM 558 N N . SER A 1 71 ? -16.911 4.698 29.693 1.00 86.31 71 SER A N 1
ATOM 559 C CA . SER A 1 71 ? -16.230 5.998 29.721 1.00 86.31 71 SER A CA 1
ATOM 560 C C . SER A 1 71 ? -15.309 6.219 28.524 1.00 86.31 71 SER A C 1
ATOM 562 O O . SER A 1 71 ? -15.302 7.313 27.956 1.00 86.31 71 SER A O 1
ATOM 564 N N . GLU A 1 72 ? -14.554 5.198 28.120 1.00 84.12 72 GLU A N 1
ATOM 565 C CA . GLU A 1 72 ? -13.649 5.270 26.969 1.00 84.12 72 GLU A CA 1
ATOM 566 C C . GLU A 1 72 ? -14.441 5.3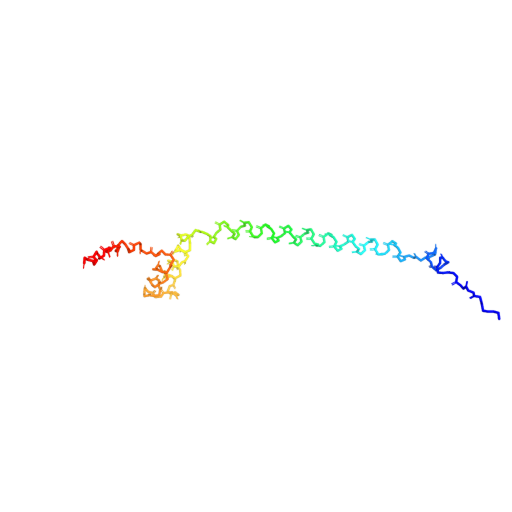72 25.668 1.00 84.12 72 GLU A C 1
ATOM 568 O O . GLU A 1 72 ? -14.171 6.253 24.851 1.00 84.12 72 GLU A O 1
ATOM 573 N N . PHE A 1 73 ? -15.501 4.571 25.532 1.00 87.50 73 PHE A N 1
ATOM 574 C CA . PHE A 1 73 ? -16.409 4.651 24.390 1.00 87.50 73 PHE A CA 1
ATOM 575 C C . PHE A 1 73 ? -17.016 6.051 24.257 1.00 87.50 73 PHE A C 1
ATOM 577 O O . PHE A 1 73 ? -17.024 6.641 23.177 1.00 87.50 73 PHE A O 1
ATOM 584 N N . ARG A 1 74 ? -17.489 6.627 25.368 1.00 85.19 74 ARG A N 1
ATOM 585 C CA . ARG A 1 74 ? -18.103 7.959 25.379 1.00 85.19 74 ARG A CA 1
ATOM 586 C C . ARG A 1 74 ? -17.103 9.074 25.058 1.00 85.19 74 ARG A C 1
ATOM 588 O O . ARG A 1 74 ? -17.480 10.047 24.405 1.00 85.19 74 ARG A O 1
ATOM 595 N N . SER A 1 75 ? -15.850 8.933 25.490 1.00 85.38 75 SER A N 1
ATOM 596 C CA . SER A 1 75 ? -14.764 9.866 25.166 1.00 85.38 75 SER A CA 1
ATOM 597 C C . SER A 1 75 ? -14.457 9.867 23.665 1.00 85.38 75 SER A C 1
ATOM 599 O O . SER A 1 75 ? -14.498 10.919 23.025 1.00 85.38 75 SER A O 1
ATOM 601 N N . ILE A 1 76 ? -14.265 8.677 23.083 1.00 83.44 76 ILE A N 1
ATOM 602 C CA . ILE A 1 76 ? -13.998 8.494 21.649 1.00 83.44 76 ILE A CA 1
ATOM 603 C C . ILE A 1 76 ? -15.183 8.987 20.812 1.00 83.44 76 ILE A C 1
ATOM 605 O O . ILE A 1 76 ? -15.006 9.752 19.864 1.00 83.44 76 ILE A O 1
ATOM 609 N N . LYS A 1 77 ? -16.414 8.643 21.210 1.00 82.38 77 LYS A N 1
ATOM 610 C CA . LYS A 1 77 ? -17.635 9.086 20.527 1.00 82.38 77 LYS A CA 1
ATOM 611 C C . LYS A 1 77 ? -17.733 10.608 20.415 1.00 82.38 77 LYS A C 1
ATOM 613 O O . LYS A 1 77 ? -18.089 11.116 19.356 1.00 82.38 77 LYS A O 1
ATOM 618 N N . ASN A 1 78 ? -17.393 11.335 21.479 1.00 81.62 78 ASN A N 1
ATOM 619 C CA . ASN A 1 78 ? -17.426 12.800 21.489 1.00 81.62 78 ASN A CA 1
ATOM 620 C C . ASN A 1 78 ? -16.327 13.442 20.627 1.00 81.62 78 ASN A C 1
ATOM 622 O O . ASN A 1 78 ? -16.479 14.589 20.209 1.00 81.62 78 ASN A O 1
ATOM 626 N N . GLN A 1 79 ? -15.221 12.732 20.393 1.00 77.38 79 GLN A N 1
ATOM 627 C CA . GLN A 1 79 ? -14.120 13.198 19.554 1.00 77.38 79 GLN A CA 1
ATOM 628 C C . GLN A 1 79 ? -14.417 13.001 18.061 1.00 77.38 79 GLN A C 1
ATOM 630 O O . GLN A 1 79 ? -14.067 13.859 17.254 1.00 77.38 79 GLN A O 1
ATOM 635 N N . ILE A 1 80 ? -15.075 11.893 17.709 1.00 73.81 80 ILE A N 1
ATOM 636 C CA . ILE A 1 80 ? -15.398 11.521 16.323 1.00 73.81 80 ILE A CA 1
ATOM 637 C C . ILE A 1 80 ? -16.663 12.240 15.835 1.00 73.81 80 ILE A C 1
ATOM 639 O O . ILE A 1 80 ? -16.682 12.773 14.728 1.00 73.81 80 ILE A O 1
ATOM 643 N N . LEU A 1 81 ? -17.701 12.321 16.675 1.00 74.31 81 LEU A N 1
ATOM 644 C CA . LEU A 1 81 ? -18.854 13.188 16.447 1.00 74.31 81 LEU A CA 1
ATOM 645 C C . LEU A 1 81 ? -18.733 14.375 17.399 1.00 74.31 81 LEU A C 1
ATOM 647 O O . LEU A 1 81 ? -19.259 14.304 18.519 1.00 74.31 81 LEU A O 1
ATOM 651 N N . PRO A 1 82 ? -18.083 15.483 16.991 1.00 63.31 82 PRO A N 1
ATOM 652 C CA . PRO A 1 82 ? -18.195 16.716 17.741 1.00 63.31 82 PRO A CA 1
ATOM 653 C C . PRO A 1 82 ? -19.679 17.069 17.752 1.00 63.31 82 PRO A C 1
ATOM 655 O O . PRO A 1 82 ? -20.243 17.519 16.754 1.00 63.31 82 PRO A O 1
ATOM 658 N N . THR A 1 83 ? -20.337 16.807 18.883 1.00 57.09 83 THR A N 1
ATOM 659 C CA . THR A 1 83 ? -21.699 17.267 19.138 1.00 57.09 83 THR A CA 1
ATOM 660 C C . THR A 1 83 ? -21.683 18.740 18.785 1.00 57.09 83 THR A C 1
ATOM 662 O O . THR A 1 83 ? -20.930 19.488 19.412 1.00 57.09 83 THR A O 1
ATOM 665 N N . ARG A 1 84 ? -22.424 19.146 17.741 1.00 54.62 84 ARG A N 1
ATOM 666 C CA . ARG A 1 84 ? -22.563 20.553 17.361 1.00 54.62 84 ARG A CA 1
ATOM 667 C C . ARG A 1 84 ? -22.978 21.306 18.618 1.00 54.62 84 ARG A C 1
ATOM 669 O O . ARG A 1 84 ? -24.149 21.316 18.991 1.00 54.62 84 ARG A O 1
ATOM 676 N N . LYS A 1 85 ? -22.009 21.921 19.292 1.00 51.09 85 LYS A N 1
ATOM 677 C CA . LYS A 1 85 ? -22.253 22.896 20.340 1.00 51.09 85 LYS A CA 1
ATOM 678 C C . LYS A 1 85 ? -22.751 24.131 19.604 1.00 51.09 85 LYS A C 1
ATOM 680 O O . LYS A 1 85 ? -21.990 25.025 19.253 1.00 51.09 85 LYS A O 1
ATOM 685 N N . ASN A 1 86 ? -24.046 24.131 19.305 1.00 53.56 86 ASN A N 1
ATOM 686 C CA . ASN A 1 86 ? -24.779 25.355 19.047 1.00 53.56 86 ASN A CA 1
ATOM 687 C C . ASN A 1 86 ? -24.590 26.232 20.286 1.00 53.56 86 ASN A C 1
ATOM 689 O O . ASN A 1 86 ? -25.040 25.888 21.376 1.00 53.56 86 ASN A O 1
ATOM 693 N N . GLY A 1 87 ? -23.848 27.319 20.121 1.00 49.78 87 GLY A N 1
ATOM 694 C CA . GLY A 1 87 ? -23.512 28.231 21.206 1.00 49.78 87 GLY A CA 1
ATOM 695 C C . GLY A 1 87 ? -22.721 29.432 20.714 1.00 49.78 87 GLY A C 1
ATOM 696 O O . GLY A 1 87 ? -21.821 29.894 21.402 1.00 49.78 87 GLY A O 1
ATOM 697 N N . GLN A 1 88 ? -23.024 29.922 19.509 1.00 48.16 88 GLN A N 1
ATOM 698 C CA . GLN A 1 88 ? -22.591 31.241 19.066 1.00 48.16 88 GLN A CA 1
ATOM 699 C C . GLN A 1 88 ? -23.507 32.277 19.736 1.00 48.16 88 GLN A C 1
ATOM 701 O O . GLN A 1 88 ? -24.381 32.859 19.102 1.00 48.16 88 GLN A O 1
ATOM 706 N N . THR A 1 89 ? -23.346 32.487 21.043 1.00 49.47 89 THR A N 1
ATOM 707 C CA . THR A 1 89 ? -23.764 33.742 21.672 1.00 49.47 89 THR A CA 1
ATOM 708 C C . THR A 1 89 ? -22.804 34.805 21.169 1.00 49.47 89 THR A C 1
ATOM 710 O O . THR A 1 89 ? -21.700 34.977 21.679 1.00 49.47 89 THR A O 1
ATOM 713 N N . THR A 1 90 ? -23.207 35.457 20.081 1.00 53.16 90 THR A N 1
ATOM 714 C CA . THR A 1 90 ? -22.658 36.737 19.647 1.00 53.16 90 THR A CA 1
ATOM 715 C C . THR A 1 90 ? -23.013 37.746 20.730 1.00 53.16 90 THR A C 1
ATOM 717 O O . THR A 1 90 ? -24.064 38.383 20.674 1.00 53.16 90 THR A O 1
ATOM 720 N N . ASP A 1 91 ? -22.178 37.817 21.763 1.00 49.22 91 ASP A N 1
ATOM 721 C CA . ASP A 1 91 ? -22.286 38.856 22.771 1.00 49.22 91 ASP A CA 1
ATOM 722 C C . ASP A 1 91 ? -21.893 40.166 22.086 1.00 49.22 91 ASP A C 1
ATOM 724 O O . ASP A 1 91 ? -20.734 40.423 21.747 1.00 49.22 91 ASP A O 1
ATOM 728 N N . ARG A 1 92 ? -22.927 40.926 21.729 1.00 52.97 92 ARG A N 1
ATOM 729 C CA . ARG A 1 92 ? -22.822 42.285 21.225 1.00 52.97 92 ARG A CA 1
ATOM 730 C C . ARG A 1 92 ? -22.331 43.142 22.383 1.00 52.97 92 ARG A C 1
ATOM 732 O O . ARG A 1 92 ? -23.113 43.477 23.265 1.00 52.97 92 ARG A O 1
ATOM 739 N N . VAL A 1 93 ? -21.057 43.514 22.359 1.00 55.94 93 VAL A N 1
ATOM 740 C CA . VAL A 1 93 ? -20.566 44.616 23.186 1.00 55.94 93 VAL A CA 1
ATOM 741 C C . VAL A 1 93 ? -20.955 45.910 22.471 1.00 55.94 93 VAL A C 1
ATOM 743 O O . VAL A 1 93 ? -20.401 46.235 21.419 1.00 55.94 93 VAL A O 1
ATOM 746 N N . SER A 1 94 ? -21.997 46.557 22.999 1.00 52.41 94 SER A N 1
ATOM 747 C CA . SER A 1 94 ? -22.314 47.973 22.775 1.00 52.41 94 SER A CA 1
ATOM 748 C C . SER A 1 94 ? -21.322 48.878 23.492 1.00 52.41 94 SER A C 1
ATOM 750 O O . SER A 1 94 ? -20.819 48.465 24.560 1.00 52.41 94 SER A O 1
#